Protein AF-A0A8X6R0X3-F1 (afdb_monomer_lite)

Organism: Nephila pilipes (NCBI:txid299642)

Foldseek 3Di:
DDDDDDDDDDDDDDDDPPPPPPPVLDDDLVNLLLLLVLQQQLQDLVLVVLLVVLLVLQDDQLNVQLVVLLCVLQVPHDQFRSHPCTGGCRDSVSSNSSSVSSVVRRDPPDDPSNVVSSSSSSVSSVVSSVVSVVVVVD

Secondary structure (DSSP, 8-state):
------------------------SPPPHHHHHHHHHHHHTS--HHHHHHHHHHHTT--HHHHHHHHHHHHHHHTTS-----BTTB-TTSSHHHHHHHHHHHHHHS-SS--HHHHHHHHHHHHHHHHHHHHHHHHTT-

Radius of gyration: 22.12 Å; chains: 1; bounding box: 32×79×50 Å

Sequence (138 aa):
MSFHGIPPLIMILLCMNGAFAQDDGSLSNDEFLEILECVAKSGDGVLCDDFDRCNDLLISRPRDTYEACVTLVLGNDDIGKCTDEEELYGNEDNRKQINKCFIENVPEDLNEDEQKNREDFANCVRDVGDDCSSEQSR

pLDDT: mean 82.61, std 19.15, range [36.72, 97.44]

Structure (mmCIF, N/CA/C/O backbone):
data_AF-A0A8X6R0X3-F1
#
_entry.id   AF-A0A8X6R0X3-F1
#
loop_
_atom_site.group_PDB
_atom_site.id
_atom_site.type_symbol
_atom_site.label_atom_id
_atom_site.label_alt_id
_atom_site.label_comp_id
_atom_site.label_asym_id
_atom_site.label_entity_id
_atom_site.label_seq_id
_atom_site.pdbx_PDB_ins_code
_atom_site.Cartn_x
_atom_site.Cartn_y
_atom_site.Cartn_z
_atom_site.occupancy
_atom_site.B_iso_or_equiv
_atom_site.auth_seq_id
_atom_site.auth_comp_id
_atom_site.auth_asym_id
_atom_site.auth_atom_id
_atom_site.pdbx_PDB_model_num
ATOM 1 N N . MET A 1 1 ? 5.778 62.651 -36.244 1.00 41.06 1 MET A N 1
ATOM 2 C CA . MET A 1 1 ? 4.564 62.040 -35.659 1.00 41.06 1 MET A CA 1
ATOM 3 C C . MET A 1 1 ? 4.755 62.042 -34.155 1.00 41.06 1 MET A C 1
ATOM 5 O O . MET A 1 1 ? 5.841 61.674 -33.728 1.00 41.06 1 MET A O 1
ATOM 9 N N . SER A 1 2 ? 3.766 62.499 -33.387 1.00 43.81 2 SER A N 1
ATOM 10 C CA . SER A 1 2 ? 3.882 62.689 -31.934 1.00 43.81 2 SER A CA 1
ATOM 11 C C . SER A 1 2 ? 2.724 62.009 -31.212 1.00 43.81 2 SER A C 1
ATOM 13 O O . SER A 1 2 ? 1.583 62.304 -31.541 1.00 43.81 2 SER A O 1
ATOM 15 N N . PHE A 1 3 ? 3.034 61.182 -30.213 1.00 39.09 3 PHE A N 1
ATOM 16 C CA . PHE A 1 3 ? 2.197 60.798 -29.064 1.00 39.09 3 PHE A CA 1
ATOM 17 C C . PHE A 1 3 ? 3.205 60.423 -27.950 1.00 39.09 3 PHE A C 1
ATOM 19 O O . PHE A 1 3 ? 4.064 59.582 -28.185 1.00 39.09 3 PHE A O 1
ATOM 26 N N . HIS A 1 4 ? 3.390 61.209 -26.879 1.00 38.28 4 HIS A N 1
ATOM 27 C CA . HIS A 1 4 ? 2.574 61.256 -25.647 1.00 38.28 4 HIS A CA 1
ATOM 28 C C . HIS A 1 4 ? 2.449 59.865 -24.981 1.00 38.28 4 HIS A C 1
ATOM 30 O O . HIS A 1 4 ? 1.604 59.083 -25.388 1.00 38.28 4 HIS A O 1
ATOM 36 N N . GLY A 1 5 ? 3.346 59.480 -24.058 1.00 36.72 5 GLY A N 1
ATOM 37 C CA . GLY A 1 5 ? 3.139 59.536 -22.587 1.00 36.72 5 GLY A CA 1
ATOM 38 C C . GLY A 1 5 ? 3.256 58.111 -21.979 1.00 36.72 5 GLY A C 1
ATOM 39 O O . GLY A 1 5 ? 3.331 57.170 -22.758 1.00 36.72 5 GLY A O 1
ATOM 40 N N . ILE A 1 6 ? 3.313 57.819 -20.667 1.00 52.19 6 ILE A N 1
ATOM 41 C CA . ILE A 1 6 ? 3.442 58.574 -19.391 1.00 52.19 6 ILE A CA 1
ATOM 42 C C . ILE A 1 6 ? 4.282 57.668 -18.426 1.00 52.19 6 ILE A C 1
ATOM 44 O O . ILE A 1 6 ? 4.150 56.449 -18.539 1.00 52.19 6 ILE A O 1
ATOM 48 N N . PRO A 1 7 ? 5.150 58.178 -17.516 1.00 43.59 7 PRO A N 1
ATOM 49 C CA . PRO A 1 7 ? 6.036 57.343 -16.675 1.00 43.59 7 PRO A CA 1
ATOM 50 C C . PRO A 1 7 ? 5.382 57.000 -15.289 1.00 43.59 7 PRO A C 1
ATOM 52 O O . PRO A 1 7 ? 4.196 57.277 -15.118 1.00 43.59 7 PRO A O 1
ATOM 55 N N . PRO A 1 8 ? 6.031 56.293 -14.330 1.00 62.38 8 PRO A N 1
ATOM 56 C CA . PRO A 1 8 ? 5.541 55.008 -13.812 1.00 62.38 8 PRO A CA 1
ATOM 57 C C . PRO A 1 8 ? 4.924 55.045 -12.396 1.00 62.38 8 PRO A C 1
ATOM 59 O O . PRO A 1 8 ? 5.350 55.834 -11.554 1.00 62.38 8 PRO A O 1
ATOM 62 N N . LEU A 1 9 ? 4.027 54.097 -12.076 1.00 43.56 9 LEU A N 1
ATOM 63 C CA . LEU A 1 9 ? 3.576 53.824 -10.699 1.00 43.56 9 LEU A CA 1
ATOM 64 C C . LEU A 1 9 ? 3.276 52.331 -10.432 1.00 43.56 9 LEU A C 1
ATOM 66 O O . LEU A 1 9 ? 2.310 51.776 -10.937 1.00 43.56 9 LEU A O 1
ATOM 70 N N . ILE A 1 10 ? 4.122 51.729 -9.590 1.00 51.19 10 ILE A N 1
ATOM 71 C CA . ILE A 1 10 ? 3.793 50.911 -8.402 1.00 51.19 10 ILE A CA 1
ATOM 72 C C . ILE A 1 10 ? 2.520 50.023 -8.440 1.00 51.19 10 ILE A C 1
ATOM 74 O O . ILE A 1 10 ? 1.420 50.500 -8.180 1.00 51.19 10 ILE A O 1
ATOM 78 N N . MET A 1 11 ? 2.728 48.701 -8.500 1.00 46.53 11 MET A N 1
ATOM 79 C CA . MET A 1 11 ? 2.125 47.706 -7.586 1.00 46.53 11 MET A CA 1
ATOM 80 C C . MET A 1 11 ? 3.203 46.630 -7.321 1.00 46.53 11 MET A C 1
ATOM 82 O O . MET A 1 11 ? 3.782 46.136 -8.280 1.00 46.53 11 MET A O 1
ATOM 86 N N . ILE A 1 12 ? 3.732 46.397 -6.111 1.00 48.56 12 ILE A N 1
ATOM 87 C CA . ILE A 1 12 ? 3.151 46.029 -4.795 1.00 48.56 12 ILE A CA 1
ATOM 88 C C . ILE A 1 12 ? 2.958 44.511 -4.637 1.00 48.56 12 ILE A C 1
ATOM 90 O O . ILE A 1 12 ? 2.105 43.940 -5.296 1.00 48.56 12 ILE A O 1
ATOM 94 N N . LEU A 1 13 ? 3.732 43.963 -3.681 1.00 40.53 13 LEU A N 1
ATOM 95 C CA . LEU A 1 13 ? 3.536 42.748 -2.859 1.00 40.53 13 LEU A CA 1
ATOM 96 C C . LEU A 1 13 ? 3.317 41.409 -3.599 1.00 40.53 13 LEU A C 1
ATOM 98 O O . LEU A 1 13 ? 2.388 41.256 -4.373 1.00 40.53 13 LEU A O 1
ATOM 102 N N . LEU A 1 14 ? 4.231 40.440 -3.479 1.00 42.38 14 LEU A N 1
ATOM 103 C CA . LEU A 1 14 ? 4.598 39.599 -2.311 1.00 42.38 14 LEU A CA 1
ATOM 104 C C . LEU A 1 14 ? 3.750 38.325 -2.212 1.00 42.38 14 LEU A C 1
ATOM 106 O O . LEU A 1 14 ? 2.530 38.380 -2.295 1.00 42.38 14 LEU A O 1
ATOM 110 N N . CYS A 1 15 ? 4.449 37.232 -1.881 1.00 38.56 15 CYS A N 1
ATOM 111 C CA . CYS A 1 15 ? 3.934 35.885 -1.625 1.00 38.56 15 CYS A CA 1
ATOM 112 C C . CYS A 1 15 ? 3.374 35.185 -2.890 1.00 38.56 15 CYS A C 1
ATOM 114 O O . CYS A 1 15 ? 2.709 35.797 -3.710 1.00 38.56 15 CYS A O 1
ATOM 116 N N . MET A 1 16 ? 3.634 33.900 -3.135 1.00 44.88 16 MET A N 1
ATOM 117 C CA . MET A 1 16 ? 4.158 32.860 -2.240 1.00 44.88 16 MET A CA 1
ATOM 118 C C . MET A 1 16 ? 5.364 32.118 -2.826 1.00 44.88 16 MET A C 1
ATOM 120 O O . MET A 1 16 ? 5.623 32.166 -4.027 1.00 44.88 16 MET A O 1
ATOM 124 N N . ASN A 1 17 ? 6.070 31.390 -1.954 1.00 44.09 17 ASN A N 1
ATOM 125 C CA . ASN A 1 17 ? 6.991 30.332 -2.354 1.00 44.09 17 ASN A CA 1
ATOM 126 C C . ASN A 1 17 ? 6.192 29.189 -2.995 1.00 44.09 17 ASN A C 1
ATOM 128 O O . ASN A 1 17 ? 5.925 28.177 -2.355 1.00 44.09 17 ASN A O 1
ATOM 132 N N . GLY A 1 18 ? 5.829 29.352 -4.266 1.00 39.34 18 GLY A N 1
ATOM 133 C CA . GLY A 1 18 ? 5.592 28.219 -5.146 1.00 39.34 18 GLY A CA 1
ATOM 134 C C . GLY A 1 18 ? 6.926 27.520 -5.359 1.00 39.34 18 GLY A C 1
ATOM 135 O O . GLY A 1 18 ? 7.597 27.751 -6.364 1.00 39.34 18 GLY A O 1
ATOM 136 N N . ALA A 1 19 ? 7.334 26.700 -4.388 1.00 42.38 19 ALA A N 1
ATOM 137 C CA . ALA A 1 19 ? 8.213 25.597 -4.703 1.00 42.38 19 ALA A CA 1
ATOM 138 C C . ALA A 1 19 ? 7.460 24.790 -5.760 1.00 42.38 19 ALA A C 1
ATOM 140 O O . ALA A 1 19 ? 6.431 24.187 -5.462 1.00 42.38 19 ALA A O 1
ATOM 141 N N . PHE A 1 20 ? 7.941 24.832 -7.002 1.00 41.81 20 PHE A N 1
ATOM 142 C CA . PHE A 1 20 ? 7.596 23.813 -7.977 1.00 41.81 20 PHE A CA 1
ATOM 143 C C . PHE A 1 20 ? 8.242 22.527 -7.470 1.00 41.81 20 PHE A C 1
ATOM 145 O O . PHE A 1 20 ? 9.343 22.167 -7.888 1.00 41.81 20 PHE A O 1
ATOM 152 N N . ALA A 1 21 ? 7.575 21.882 -6.511 1.00 41.94 21 ALA A N 1
ATOM 153 C CA . ALA A 1 21 ? 7.692 20.455 -6.349 1.00 41.94 21 ALA A CA 1
ATOM 154 C C . ALA A 1 21 ? 7.371 19.885 -7.729 1.00 41.94 21 ALA A C 1
ATOM 156 O O . ALA A 1 21 ? 6.265 20.053 -8.247 1.00 41.94 21 ALA A O 1
ATOM 157 N N . GLN A 1 22 ? 8.389 19.317 -8.368 1.00 37.72 22 GLN A N 1
ATOM 158 C CA . GLN A 1 22 ? 8.132 18.294 -9.357 1.00 37.72 22 GLN A CA 1
ATOM 159 C C . GLN A 1 22 ? 7.543 17.154 -8.541 1.00 37.72 22 GLN A C 1
ATOM 161 O O . GLN A 1 22 ? 8.285 16.437 -7.879 1.00 37.72 22 GLN A O 1
ATOM 166 N N . ASP A 1 23 ? 6.213 17.091 -8.505 1.00 48.19 23 ASP A N 1
ATOM 167 C CA . ASP A 1 23 ? 5.549 15.833 -8.224 1.00 48.19 23 ASP A CA 1
ATOM 168 C C . ASP A 1 23 ? 5.993 14.895 -9.347 1.00 48.19 23 ASP A C 1
ATOM 170 O O . ASP A 1 23 ? 5.668 15.098 -10.519 1.00 48.19 23 ASP A O 1
ATOM 174 N N . ASP A 1 24 ? 6.875 13.966 -9.003 1.00 50.97 24 ASP A N 1
ATOM 175 C CA . ASP A 1 24 ? 7.433 12.966 -9.907 1.00 50.97 24 ASP A CA 1
ATOM 176 C C . ASP A 1 24 ? 6.518 11.734 -9.990 1.00 50.97 24 ASP A C 1
ATOM 178 O O . ASP A 1 24 ? 6.978 10.635 -10.290 1.00 50.97 24 ASP A O 1
ATOM 182 N N . GLY A 1 25 ? 5.227 11.916 -9.675 1.00 59.09 25 GLY A N 1
ATOM 183 C CA . GLY A 1 25 ? 4.246 10.852 -9.495 1.00 59.09 25 GLY A CA 1
ATOM 184 C C . GLY A 1 25 ? 4.536 9.934 -8.304 1.00 59.09 25 GLY A C 1
ATOM 185 O O . GLY A 1 25 ? 3.804 8.965 -8.110 1.00 59.09 25 GLY A O 1
ATOM 186 N N . SER A 1 26 ? 5.591 10.185 -7.514 1.00 70.69 26 SER A N 1
ATOM 187 C CA . SER A 1 26 ? 5.959 9.317 -6.397 1.00 70.69 26 SER A CA 1
ATOM 188 C C . SER A 1 26 ? 5.288 9.750 -5.095 1.00 70.69 26 SER A C 1
ATOM 190 O O . SER A 1 26 ? 5.295 10.918 -4.697 1.00 70.69 26 SER A O 1
ATOM 192 N N . LEU A 1 27 ? 4.694 8.769 -4.418 1.00 84.38 27 LEU A N 1
ATOM 193 C CA . LEU A 1 27 ? 4.150 8.915 -3.077 1.00 84.38 27 LEU A CA 1
ATOM 194 C C . LEU A 1 27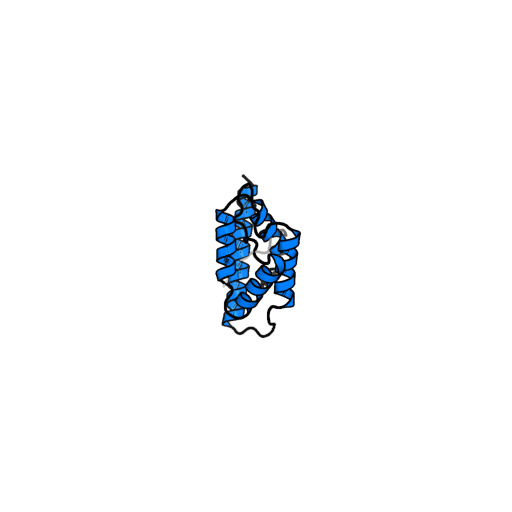 ? 5.280 8.741 -2.064 1.00 84.38 27 LEU A C 1
ATOM 196 O O . LEU A 1 27 ? 5.994 7.732 -2.104 1.00 84.38 27 LEU A O 1
ATOM 200 N N . SER A 1 28 ? 5.461 9.695 -1.151 1.00 90.25 28 SER A N 1
ATOM 201 C CA . SER A 1 28 ? 6.487 9.534 -0.119 1.00 90.25 28 SER A CA 1
ATOM 202 C C . SER A 1 28 ? 6.062 8.488 0.922 1.00 90.25 28 SER A C 1
ATOM 204 O O . SER A 1 28 ? 4.876 8.280 1.172 1.00 90.25 28 SER A O 1
ATOM 206 N N . ASN A 1 29 ? 7.032 7.806 1.541 1.00 90.94 29 ASN A N 1
ATOM 207 C CA . ASN A 1 29 ? 6.758 6.758 2.535 1.00 90.94 29 ASN A CA 1
ATOM 208 C C . ASN A 1 29 ? 5.885 7.257 3.700 1.00 90.94 29 ASN A C 1
ATOM 210 O O . ASN A 1 29 ? 5.014 6.533 4.176 1.00 90.94 29 ASN A O 1
ATOM 214 N N . ASP A 1 30 ? 6.156 8.474 4.165 1.00 93.19 30 ASP A N 1
ATOM 215 C CA . ASP A 1 30 ? 5.498 9.038 5.341 1.00 93.19 30 ASP A CA 1
ATOM 216 C C . ASP A 1 30 ? 4.071 9.487 4.985 1.00 93.19 30 ASP A C 1
ATOM 218 O O . ASP A 1 30 ? 3.136 9.142 5.695 1.00 93.19 30 ASP A O 1
ATOM 222 N N . GLU A 1 31 ? 3.887 10.114 3.818 1.00 94.12 31 GLU A N 1
ATOM 223 C CA . GLU A 1 31 ? 2.582 10.450 3.223 1.00 94.12 31 GLU A CA 1
ATOM 224 C C . GLU A 1 31 ? 1.709 9.203 2.997 1.00 94.12 31 GLU A C 1
ATOM 226 O O . GLU A 1 31 ? 0.546 9.187 3.394 1.00 94.12 31 GLU A O 1
ATOM 231 N N . PHE A 1 32 ? 2.270 8.119 2.441 1.00 94.75 32 PHE A N 1
ATOM 232 C CA . PHE A 1 32 ? 1.557 6.844 2.293 1.00 94.75 32 PHE A CA 1
ATOM 233 C C . PHE A 1 32 ? 1.077 6.296 3.641 1.00 94.75 32 PHE A C 1
ATOM 235 O O . PHE A 1 32 ? -0.067 5.862 3.758 1.00 94.75 32 PHE A O 1
ATOM 242 N N . LEU A 1 33 ? 1.943 6.307 4.660 1.00 95.06 33 LEU A N 1
ATOM 243 C CA . LEU A 1 33 ? 1.592 5.813 5.990 1.00 95.06 33 LEU A CA 1
ATOM 244 C C . LEU A 1 33 ? 0.560 6.708 6.684 1.00 95.06 33 LEU A C 1
ATOM 246 O O . LEU A 1 33 ? -0.325 6.172 7.340 1.00 95.06 33 LEU A O 1
ATOM 250 N N . GLU A 1 34 ? 0.629 8.031 6.529 1.00 95.06 34 GLU A N 1
ATOM 251 C CA . GLU A 1 34 ? -0.371 8.966 7.063 1.00 95.06 34 GLU A CA 1
ATOM 252 C C . GLU A 1 34 ? -1.753 8.750 6.422 1.00 95.06 34 GLU A C 1
ATOM 254 O O . GLU A 1 34 ? -2.752 8.646 7.139 1.00 95.06 34 GLU A O 1
ATOM 259 N N . ILE A 1 35 ? -1.812 8.590 5.095 1.00 95.56 35 ILE A N 1
ATOM 260 C CA . ILE A 1 35 ? -3.052 8.282 4.364 1.00 95.56 35 ILE A CA 1
ATOM 261 C C . ILE A 1 35 ? -3.612 6.922 4.785 1.00 95.56 35 I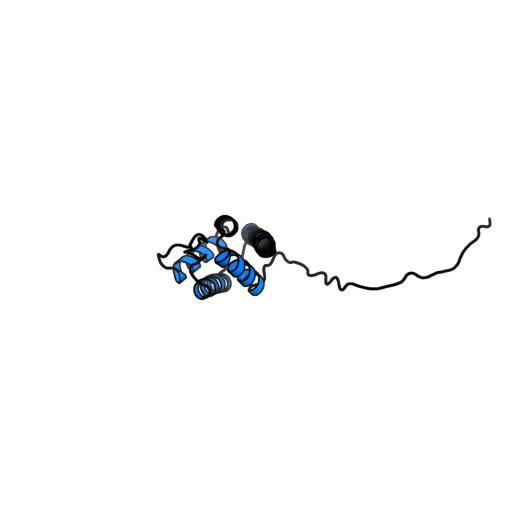LE A C 1
ATOM 263 O O . ILE A 1 35 ? -4.785 6.811 5.144 1.00 95.56 35 ILE A O 1
ATOM 267 N N . LEU A 1 36 ? -2.778 5.881 4.776 1.00 94.38 36 LEU A N 1
ATOM 268 C CA . LEU A 1 36 ? -3.199 4.532 5.139 1.00 94.38 36 LEU A CA 1
ATOM 269 C C . LEU A 1 36 ? -3.681 4.461 6.601 1.00 94.38 36 LEU A C 1
ATOM 271 O O . LEU A 1 36 ? -4.635 3.746 6.900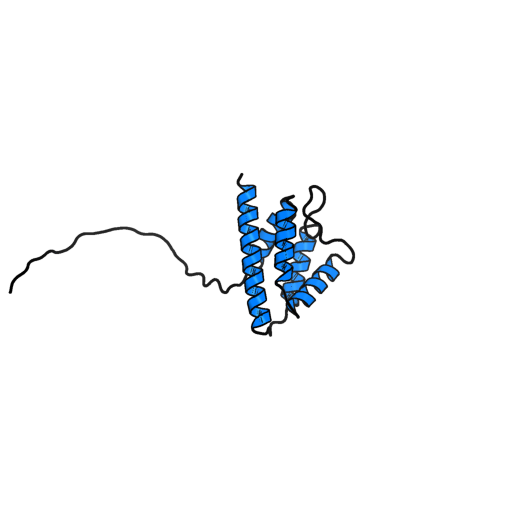 1.00 94.38 36 LEU A O 1
ATOM 275 N N . GLU A 1 37 ? -3.068 5.219 7.511 1.00 93.69 37 GLU A N 1
ATOM 276 C CA . GLU A 1 37 ? -3.503 5.306 8.907 1.00 93.69 37 GLU A CA 1
ATOM 277 C C . GLU A 1 37 ? -4.841 6.050 9.057 1.00 93.69 37 GLU A C 1
ATOM 279 O O . GLU A 1 37 ? -5.673 5.634 9.865 1.00 93.69 37 GLU A O 1
ATOM 284 N N . CYS A 1 38 ? -5.078 7.101 8.256 1.00 93.88 38 CYS A N 1
ATOM 285 C CA . CYS A 1 38 ? -6.372 7.786 8.158 1.00 93.88 38 CYS A CA 1
ATOM 286 C C . CYS A 1 38 ? -7.472 6.801 7.741 1.00 93.88 38 CYS A C 1
ATOM 288 O O . CYS A 1 38 ? -8.473 6.637 8.441 1.00 93.88 38 CYS A O 1
ATOM 290 N N . VAL A 1 39 ? -7.245 6.111 6.621 1.00 93.25 39 VAL A N 1
ATOM 291 C CA . VAL A 1 39 ? -8.173 5.154 6.012 1.00 93.25 39 VAL A CA 1
ATOM 292 C C . VAL A 1 39 ? -8.475 4.004 6.972 1.00 93.25 39 VAL A C 1
ATOM 294 O O . VAL A 1 39 ? -9.639 3.764 7.291 1.00 93.25 39 VAL A O 1
ATOM 297 N N . ALA A 1 40 ? -7.445 3.355 7.523 1.00 91.56 40 ALA A N 1
ATOM 298 C CA . ALA A 1 40 ? -7.599 2.192 8.396 1.00 91.56 40 ALA A CA 1
ATOM 299 C C . ALA A 1 40 ? -8.383 2.474 9.691 1.00 91.56 40 ALA A C 1
ATOM 301 O O . ALA A 1 40 ? -9.014 1.561 10.221 1.00 91.56 40 ALA A O 1
ATOM 302 N N . LYS A 1 41 ? -8.343 3.718 10.193 1.00 88.19 41 LYS A N 1
ATOM 303 C CA . LYS A 1 41 ? -9.038 4.170 11.413 1.00 88.19 41 LYS A CA 1
ATOM 304 C C . LYS A 1 41 ? -10.349 4.917 11.154 1.00 88.19 41 LYS A C 1
ATOM 306 O O . LYS A 1 41 ? -10.989 5.347 12.111 1.00 88.19 41 LYS A O 1
ATOM 311 N N . SER A 1 42 ? -10.748 5.083 9.894 1.00 88.81 42 SER A N 1
ATOM 312 C CA . SER A 1 42 ? -11.949 5.843 9.521 1.00 88.81 42 SER A CA 1
ATOM 313 C C . SER A 1 42 ? -13.257 5.210 10.013 1.00 88.81 42 SER A C 1
ATOM 315 O O . SER A 1 42 ? -14.215 5.932 10.282 1.00 88.81 42 SER A O 1
ATOM 317 N N . GLY A 1 43 ? -13.306 3.875 10.120 1.00 85.75 43 GLY A N 1
ATOM 318 C CA . GLY A 1 43 ? -14.560 3.129 10.283 1.00 85.75 43 GLY A CA 1
ATOM 319 C C . GLY A 1 43 ? -15.466 3.179 9.042 1.00 85.75 43 GLY A C 1
ATOM 320 O O . GLY A 1 43 ? -16.634 2.798 9.121 1.00 85.75 43 GLY A O 1
ATOM 321 N N . ASP A 1 44 ? -14.951 3.670 7.908 1.00 88.75 44 ASP A N 1
ATOM 322 C CA . ASP A 1 44 ? -15.676 3.755 6.647 1.00 88.75 44 ASP A CA 1
ATOM 323 C C . ASP A 1 44 ? -15.216 2.649 5.688 1.00 88.75 44 ASP A C 1
ATOM 325 O O . ASP A 1 44 ? -14.139 2.701 5.085 1.00 88.75 44 ASP A O 1
ATOM 329 N N . GLY A 1 45 ? -16.078 1.646 5.517 1.00 88.56 45 GLY A N 1
ATOM 330 C CA . GLY A 1 45 ? -15.856 0.564 4.563 1.00 88.56 45 GLY A CA 1
ATOM 331 C C . GLY A 1 45 ? -15.747 1.038 3.111 1.00 88.56 45 GLY A C 1
ATOM 332 O O . GLY A 1 45 ? -15.103 0.357 2.322 1.00 88.56 45 GLY A O 1
ATOM 333 N N . VAL A 1 46 ? -16.298 2.206 2.748 1.00 91.25 46 VAL A N 1
ATOM 334 C CA . VAL A 1 46 ? -16.106 2.787 1.409 1.00 91.25 46 VAL A CA 1
ATOM 335 C C . VAL A 1 46 ? -14.662 3.245 1.244 1.00 91.25 46 VAL A C 1
ATOM 337 O O . VAL A 1 46 ? -14.019 2.828 0.293 1.00 91.25 46 VAL A O 1
ATOM 340 N N . LEU A 1 47 ? -14.100 4.013 2.185 1.00 92.12 47 LEU A N 1
ATOM 341 C CA . LEU A 1 47 ? -12.701 4.464 2.089 1.00 92.12 47 LEU A CA 1
ATOM 342 C C . LEU A 1 47 ? -11.708 3.292 2.007 1.00 92.12 47 LEU A C 1
ATOM 344 O O . LEU A 1 47 ? -10.678 3.406 1.343 1.00 92.12 47 LEU A O 1
ATOM 348 N N . CYS A 1 48 ? -12.019 2.156 2.633 1.00 91.50 48 CYS A N 1
ATOM 349 C CA . CYS A 1 48 ? -11.161 0.973 2.575 1.00 91.50 48 CYS A CA 1
ATOM 350 C C . CYS A 1 48 ? -11.396 0.082 1.349 1.00 91.50 48 CYS A C 1
ATOM 352 O O . CYS A 1 48 ? -10.413 -0.394 0.784 1.00 91.50 48 CYS A O 1
ATOM 354 N N . ASP A 1 49 ? -12.634 -0.065 0.864 1.00 91.88 49 ASP A N 1
ATOM 355 C CA . ASP A 1 49 ? -12.898 -0.635 -0.467 1.00 91.88 49 ASP A CA 1
ATOM 356 C C . ASP A 1 49 ? -12.247 0.230 -1.571 1.00 91.88 49 ASP A C 1
ATOM 358 O O . ASP A 1 49 ? -11.844 -0.281 -2.614 1.0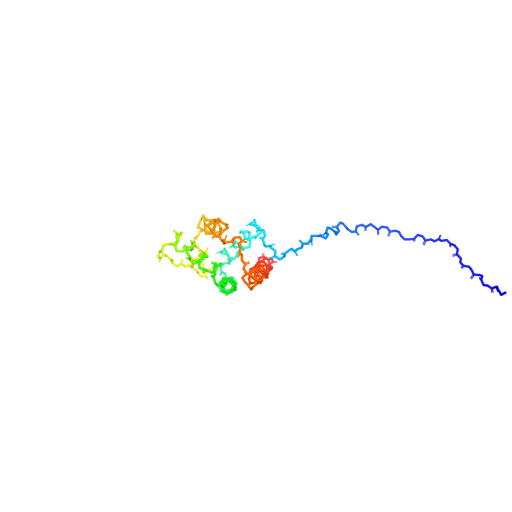0 91.88 49 ASP A O 1
ATOM 362 N N . ASP A 1 50 ? -12.155 1.547 -1.380 1.00 94.38 50 ASP A N 1
ATOM 363 C CA . ASP A 1 50 ? -11.537 2.492 -2.314 1.00 94.38 50 ASP A CA 1
ATOM 364 C C . ASP A 1 50 ? -10.003 2.396 -2.281 1.00 94.38 50 ASP A C 1
ATOM 366 O O . ASP A 1 50 ? -9.379 2.300 -3.340 1.00 94.38 50 ASP A O 1
ATOM 370 N N . PHE A 1 51 ? -9.398 2.299 -1.092 1.00 94.62 51 PHE A N 1
ATOM 371 C CA . PHE A 1 51 ? -7.968 2.009 -0.947 1.00 94.62 51 PHE A CA 1
ATOM 372 C C . PHE A 1 51 ? -7.591 0.643 -1.540 1.00 94.62 51 PHE A C 1
ATOM 374 O O . PHE A 1 51 ? -6.573 0.533 -2.225 1.00 94.62 51 PHE A O 1
ATOM 381 N N . ASP A 1 52 ? -8.401 -0.400 -1.326 1.00 91.88 52 ASP A N 1
ATOM 382 C CA . ASP A 1 52 ? -8.110 -1.722 -1.889 1.00 91.88 52 ASP A CA 1
ATOM 383 C C . ASP A 1 52 ? -8.177 -1.715 -3.426 1.00 91.88 52 ASP A C 1
ATOM 385 O O . ASP A 1 52 ? -7.305 -2.265 -4.099 1.00 91.88 52 ASP A O 1
ATOM 389 N N . ARG A 1 53 ? -9.111 -0.951 -4.010 1.00 93.69 53 ARG A N 1
ATOM 390 C CA . ARG A 1 53 ? -9.123 -0.696 -5.462 1.00 93.69 53 ARG A CA 1
ATOM 391 C C . ARG A 1 53 ? -7.891 0.062 -5.960 1.00 93.69 53 ARG A C 1
ATOM 393 O O . ARG A 1 53 ? -7.525 -0.123 -7.120 1.00 93.69 53 ARG A O 1
ATOM 400 N N . CYS A 1 54 ? -7.218 0.862 -5.131 1.00 95.56 54 CYS A N 1
ATOM 401 C CA . CYS A 1 54 ? -5.914 1.409 -5.506 1.00 95.56 54 CYS A CA 1
ATOM 402 C C . CYS A 1 54 ? -4.856 0.300 -5.610 1.00 95.56 54 CYS A C 1
ATOM 404 O O . CYS A 1 54 ? -4.104 0.293 -6.583 1.00 95.56 54 CYS A O 1
ATOM 406 N N . ASN A 1 55 ? -4.826 -0.684 -4.698 1.00 92.69 55 ASN A N 1
ATOM 407 C CA . ASN A 1 55 ? -3.895 -1.824 -4.783 1.00 92.69 55 ASN A CA 1
ATOM 408 C C . ASN A 1 55 ? -4.044 -2.612 -6.101 1.00 92.69 55 ASN A C 1
ATOM 410 O O . ASN A 1 55 ? -3.067 -3.186 -6.588 1.00 92.69 55 ASN A O 1
ATOM 414 N N . ASP A 1 56 ? -5.240 -2.655 -6.695 1.00 92.31 56 ASP A N 1
ATOM 415 C CA . ASP A 1 56 ? -5.508 -3.300 -7.994 1.00 92.31 56 ASP A CA 1
ATOM 416 C C . ASP A 1 56 ? -4.902 -2.556 -9.200 1.00 92.31 56 ASP A C 1
ATOM 418 O O . ASP A 1 56 ? -4.817 -3.118 -10.295 1.00 92.31 56 ASP A O 1
ATOM 422 N N . LEU A 1 57 ? -4.426 -1.319 -9.017 1.00 94.62 57 LEU A N 1
ATOM 423 C CA . LEU A 1 57 ? -3.627 -0.609 -10.021 1.00 94.62 57 LEU A CA 1
ATOM 424 C C . LEU A 1 57 ? -2.188 -1.130 -10.084 1.00 94.62 57 LEU A C 1
ATOM 426 O O . LEU A 1 57 ? -1.544 -0.987 -11.124 1.00 94.62 57 LEU A O 1
ATOM 430 N N . LEU A 1 58 ? -1.682 -1.776 -9.027 1.00 93.12 58 LEU A N 1
ATOM 431 C CA . LEU A 1 58 ? -0.417 -2.502 -9.101 1.00 93.12 58 LEU A CA 1
ATOM 432 C C . LEU A 1 58 ? -0.583 -3.689 -10.059 1.00 93.12 58 LEU A C 1
ATOM 434 O O . LEU A 1 58 ? -1.488 -4.507 -9.913 1.00 93.12 58 LEU A O 1
ATOM 438 N N . ILE A 1 59 ? 0.330 -3.812 -11.023 1.00 91.88 59 ILE A N 1
ATOM 439 C CA . ILE A 1 59 ? 0.358 -4.914 -11.995 1.00 91.88 59 ILE A CA 1
ATOM 440 C C . ILE A 1 59 ? 1.674 -5.679 -11.910 1.00 91.88 59 ILE A C 1
ATOM 442 O O . ILE A 1 59 ? 2.679 -5.139 -11.453 1.00 91.88 59 ILE A O 1
ATOM 446 N N . SER A 1 60 ? 1.686 -6.907 -12.434 1.00 94.12 60 SER A N 1
ATOM 447 C CA . SER A 1 60 ? 2.900 -7.715 -12.627 1.00 94.12 60 SER A CA 1
ATOM 448 C C . SER A 1 60 ? 3.777 -7.763 -11.363 1.00 94.12 60 SER A C 1
ATOM 450 O O . SER A 1 60 ? 3.269 -8.056 -10.282 1.00 94.12 60 SER A O 1
ATOM 452 N N . ARG A 1 61 ? 5.079 -7.453 -11.463 1.00 95.50 61 ARG A N 1
ATOM 453 C CA . ARG A 1 61 ? 6.031 -7.646 -10.361 1.00 95.50 61 ARG A CA 1
ATOM 454 C C . ARG A 1 61 ? 5.704 -6.803 -9.116 1.00 95.50 61 ARG A C 1
ATOM 456 O O . ARG A 1 61 ? 5.739 -7.372 -8.029 1.00 95.50 61 ARG A O 1
ATOM 463 N N . PRO A 1 62 ? 5.336 -5.506 -9.216 1.00 93.88 62 PRO A N 1
ATOM 464 C CA . PRO A 1 62 ? 4.780 -4.764 -8.083 1.00 93.88 62 PRO A CA 1
ATOM 465 C C . PRO A 1 62 ? 3.615 -5.469 -7.375 1.00 93.88 62 PRO A C 1
ATOM 467 O O . PRO A 1 62 ? 3.626 -5.548 -6.149 1.00 93.88 62 PRO A O 1
ATOM 470 N N . ARG A 1 63 ? 2.638 -6.020 -8.108 1.00 95.12 63 ARG A N 1
ATOM 471 C CA . ARG A 1 63 ? 1.497 -6.712 -7.484 1.00 95.12 63 ARG A CA 1
ATOM 472 C C . ARG A 1 63 ? 1.932 -7.985 -6.762 1.00 95.12 63 ARG A C 1
ATOM 474 O O . ARG A 1 63 ? 1.578 -8.163 -5.600 1.00 95.12 63 ARG A O 1
ATOM 481 N N . ASP A 1 64 ? 2.760 -8.804 -7.411 1.00 96.12 64 ASP A N 1
ATOM 482 C CA . ASP A 1 64 ? 3.310 -10.034 -6.827 1.00 96.12 64 ASP A CA 1
ATOM 483 C C . ASP A 1 64 ? 4.096 -9.741 -5.529 1.00 96.12 64 ASP A C 1
ATOM 485 O O . ASP A 1 64 ? 3.933 -10.438 -4.526 1.00 96.12 64 ASP A O 1
ATOM 489 N N . THR A 1 65 ? 4.921 -8.682 -5.515 1.00 96.38 65 THR A N 1
ATOM 490 C CA . THR A 1 65 ? 5.646 -8.231 -4.313 1.00 96.38 65 THR A CA 1
ATOM 491 C C . THR A 1 65 ? 4.684 -7.776 -3.213 1.00 96.38 65 THR A C 1
ATOM 493 O O . THR A 1 65 ? 4.875 -8.141 -2.052 1.00 96.38 65 THR A O 1
ATOM 496 N N . TYR A 1 66 ? 3.658 -6.988 -3.548 1.00 95.19 66 TYR A N 1
ATOM 497 C CA . TYR A 1 66 ? 2.663 -6.518 -2.581 1.00 95.19 66 TYR A CA 1
ATOM 498 C C . TYR A 1 66 ? 1.917 -7.693 -1.925 1.00 95.19 66 TYR A C 1
ATOM 500 O O . TYR A 1 66 ? 1.919 -7.807 -0.699 1.00 95.19 66 TYR A O 1
ATOM 508 N N . GLU A 1 67 ? 1.374 -8.623 -2.717 1.00 95.19 67 GLU A N 1
ATOM 509 C CA . GLU A 1 67 ? 0.651 -9.797 -2.206 1.00 95.19 67 GLU A CA 1
ATOM 510 C C . GLU A 1 67 ? 1.553 -10.711 -1.359 1.00 95.19 67 GLU A C 1
ATOM 512 O O . GLU A 1 67 ? 1.130 -11.213 -0.311 1.00 95.19 67 GLU A O 1
ATOM 517 N N . ALA A 1 68 ? 2.822 -10.878 -1.748 1.00 96.56 68 ALA A N 1
ATOM 518 C CA . ALA A 1 68 ? 3.807 -11.605 -0.954 1.00 96.56 68 ALA A CA 1
ATOM 519 C C . ALA A 1 68 ? 4.082 -10.927 0.401 1.00 96.56 68 ALA A C 1
ATOM 521 O O . ALA A 1 68 ? 4.188 -11.616 1.416 1.00 96.56 68 ALA A O 1
ATOM 522 N N . CYS A 1 69 ?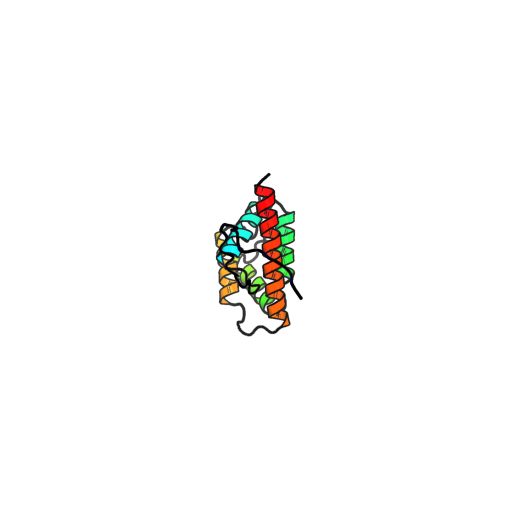 4.156 -9.594 0.444 1.00 97.00 69 CYS A N 1
ATOM 523 C CA . CYS A 1 69 ? 4.358 -8.832 1.677 1.00 97.00 69 CYS A CA 1
ATOM 524 C C . CYS A 1 69 ? 3.134 -8.846 2.603 1.00 97.00 69 CYS A C 1
ATOM 526 O O . CYS A 1 69 ? 3.297 -9.024 3.811 1.00 97.00 69 CYS A O 1
ATOM 528 N N . VAL A 1 70 ? 1.916 -8.738 2.059 1.00 95.50 70 VAL A N 1
ATOM 529 C CA . VAL A 1 70 ? 0.669 -8.922 2.825 1.00 95.50 70 VAL A CA 1
ATOM 530 C C . VAL A 1 70 ? 0.626 -10.328 3.429 1.00 95.50 70 VAL A C 1
ATOM 532 O O . VAL A 1 70 ? 0.466 -10.474 4.640 1.00 95.50 70 VAL A O 1
ATOM 535 N N . THR A 1 71 ? 0.882 -11.361 2.618 1.00 96.38 71 THR A N 1
ATOM 536 C CA . THR A 1 71 ? 0.917 -12.766 3.066 1.00 96.38 71 THR A CA 1
ATOM 537 C C . THR A 1 71 ? 2.000 -13.012 4.123 1.00 96.38 71 THR A C 1
ATOM 539 O O . THR A 1 71 ? 1.788 -13.778 5.061 1.00 96.38 71 THR A O 1
ATOM 542 N N . LEU A 1 72 ? 3.165 -12.365 4.012 1.00 96.50 72 LEU A N 1
ATOM 543 C CA . LEU A 1 72 ? 4.260 -12.506 4.976 1.00 96.50 72 LEU A CA 1
ATOM 544 C C . LEU A 1 72 ? 3.906 -11.941 6.360 1.00 96.50 72 LEU A C 1
ATOM 546 O O . LEU A 1 72 ? 4.335 -12.506 7.366 1.00 96.50 72 LEU A O 1
ATOM 550 N N . VAL A 1 73 ? 3.162 -10.832 6.409 1.00 96.19 73 VAL A N 1
ATOM 551 C CA . VAL A 1 73 ? 2.836 -10.120 7.656 1.00 96.19 73 VAL A CA 1
ATOM 552 C C . VAL A 1 73 ? 1.543 -10.634 8.293 1.00 96.19 73 VAL A C 1
ATOM 554 O O . VAL A 1 73 ? 1.520 -10.847 9.502 1.00 96.19 73 VAL A O 1
ATOM 557 N N . LEU A 1 74 ? 0.490 -10.870 7.502 1.00 94.31 74 LEU A N 1
ATOM 558 C CA . LEU A 1 74 ? -0.818 -11.334 7.995 1.00 94.31 74 LEU A CA 1
ATOM 559 C C . LEU A 1 74 ? -0.953 -12.866 8.024 1.00 94.31 74 LEU A C 1
ATOM 561 O O . LEU A 1 74 ? -1.799 -13.413 8.729 1.00 94.31 74 LEU A O 1
ATOM 565 N N . GLY A 1 75 ? -0.129 -13.600 7.273 1.00 91.69 75 GLY A N 1
ATOM 566 C CA . GLY A 1 75 ? -0.185 -15.061 7.215 1.00 91.69 75 GLY A CA 1
ATOM 567 C C . GLY A 1 75 ? -1.463 -15.583 6.552 1.00 91.69 75 GLY A C 1
ATOM 568 O O . GLY A 1 75 ? -1.504 -15.751 5.338 1.00 91.69 75 GLY A O 1
ATOM 569 N N . ASN A 1 76 ? -2.475 -15.906 7.364 1.00 86.31 76 ASN A N 1
ATOM 570 C CA . ASN A 1 76 ? -3.808 -16.330 6.903 1.00 86.31 76 ASN A CA 1
ATOM 571 C C . ASN A 1 76 ? -4.931 -15.430 7.454 1.00 86.31 76 ASN A C 1
ATOM 573 O O . ASN A 1 76 ? -6.103 -15.781 7.306 1.00 86.31 76 ASN A O 1
ATOM 577 N N . ASP A 1 77 ? -4.583 -14.333 8.128 1.00 87.00 77 ASP A N 1
ATOM 578 C CA . ASP A 1 77 ? -5.550 -13.368 8.641 1.00 87.00 77 ASP A CA 1
ATOM 579 C C . ASP A 1 77 ? -6.078 -12.495 7.484 1.00 87.00 77 ASP A C 1
ATOM 581 O O . ASP A 1 77 ? -5.397 -12.299 6.473 1.00 87.00 77 ASP A O 1
ATOM 585 N N . ASP A 1 78 ? -7.314 -12.007 7.610 1.00 84.81 78 ASP A N 1
ATOM 586 C CA . ASP A 1 78 ? -7.958 -11.166 6.593 1.00 84.81 78 ASP A CA 1
ATOM 587 C C . ASP A 1 78 ? -7.319 -9.762 6.550 1.00 84.81 78 ASP A C 1
ATOM 589 O O . ASP A 1 78 ? -6.765 -9.287 7.546 1.00 84.81 78 ASP A O 1
ATOM 593 N N . ILE A 1 79 ? -7.405 -9.078 5.404 1.00 87.38 79 ILE A N 1
ATOM 594 C CA . ILE A 1 79 ? -6.920 -7.696 5.273 1.00 87.38 79 ILE A CA 1
ATOM 595 C C . ILE A 1 79 ? -7.786 -6.695 6.053 1.00 87.38 79 ILE A C 1
ATOM 597 O O . ILE A 1 79 ? -7.312 -5.598 6.333 1.00 87.38 79 ILE A O 1
ATOM 601 N N . GLY A 1 80 ? -9.006 -7.067 6.451 1.00 83.50 80 GLY A N 1
ATOM 602 C CA . GLY A 1 80 ? -9.931 -6.207 7.190 1.00 83.50 80 GLY A CA 1
ATOM 603 C C . GLY A 1 80 ? -10.686 -5.229 6.286 1.00 83.50 80 GLY A C 1
ATOM 604 O O . GLY A 1 80 ? -10.297 -4.978 5.147 1.00 83.50 80 GLY A O 1
ATOM 605 N N . LYS A 1 81 ? -11.806 -4.691 6.786 1.00 80.44 81 LYS A N 1
ATOM 606 C CA . LYS A 1 81 ? -12.755 -3.888 5.984 1.00 80.44 81 LYS A CA 1
ATOM 607 C C . LYS A 1 81 ? -13.144 -2.541 6.588 1.00 80.44 81 LYS A C 1
ATOM 609 O O . LYS A 1 81 ? -14.157 -1.976 6.191 1.00 80.44 81 LYS A O 1
ATOM 614 N N . CYS A 1 82 ? -12.369 -2.040 7.550 1.00 80.75 82 CYS A N 1
ATOM 615 C CA . CYS A 1 82 ? -12.624 -0.757 8.220 1.00 80.75 82 CYS A CA 1
ATOM 616 C C . CYS A 1 82 ? -14.040 -0.658 8.778 1.00 80.75 82 CYS A C 1
ATOM 618 O O . CYS A 1 82 ? -14.767 0.298 8.528 1.00 80.75 82 CYS A O 1
ATOM 620 N N . THR A 1 83 ? -14.432 -1.687 9.522 1.00 80.44 83 THR A N 1
ATOM 621 C CA . THR A 1 83 ? -15.656 -1.658 10.322 1.00 80.44 83 THR A CA 1
ATOM 622 C C . THR A 1 83 ? -15.336 -1.119 11.717 1.00 80.44 83 THR A C 1
ATOM 624 O O . THR A 1 83 ? -14.168 -1.000 12.086 1.00 80.44 83 THR A O 1
ATOM 627 N N . ASP A 1 84 ? -16.360 -0.873 12.539 1.00 76.75 84 ASP A N 1
ATOM 628 C CA . ASP A 1 84 ? -16.194 -0.527 13.962 1.00 76.75 84 ASP A CA 1
ATOM 629 C C . ASP A 1 84 ? -15.342 -1.550 14.760 1.00 76.75 84 ASP A C 1
ATOM 631 O O . ASP A 1 84 ? -14.883 -1.244 15.862 1.00 76.75 84 ASP A O 1
ATOM 635 N N . GLU A 1 85 ? -15.153 -2.771 14.235 1.00 80.50 85 GLU A N 1
ATOM 636 C CA . GLU A 1 85 ? -14.444 -3.881 14.887 1.00 80.50 85 GLU A CA 1
ATOM 637 C C . GLU A 1 85 ? -13.145 -4.310 14.161 1.00 80.50 85 GLU A C 1
ATOM 639 O O . GLU A 1 85 ? -12.364 -5.075 14.730 1.00 80.50 85 GLU A O 1
ATOM 644 N N . GLU A 1 86 ? -12.879 -3.827 12.938 1.00 83.94 86 GLU A N 1
ATOM 645 C CA . GLU A 1 86 ? -11.782 -4.298 12.070 1.00 83.94 86 GLU A CA 1
ATOM 646 C C . GLU A 1 86 ? -11.081 -3.137 11.340 1.00 83.94 86 GLU A C 1
ATOM 648 O O . GLU A 1 86 ? -11.673 -2.540 10.447 1.00 83.94 86 GLU A O 1
ATOM 653 N N . GLU A 1 87 ? -9.804 -2.861 11.634 1.00 88.81 87 GLU A N 1
ATOM 654 C CA . GLU A 1 87 ? -8.978 -1.900 10.872 1.00 88.81 87 GLU A CA 1
ATOM 655 C C . GLU A 1 87 ? -8.347 -2.537 9.616 1.00 88.81 87 GLU A C 1
ATOM 657 O O . GLU A 1 87 ? -8.045 -3.734 9.611 1.00 88.81 87 GLU A O 1
ATOM 662 N N . LEU A 1 88 ? -8.025 -1.737 8.588 1.00 90.38 88 LEU A N 1
ATOM 663 C CA . LEU A 1 88 ? -7.238 -2.216 7.438 1.00 90.38 88 LEU A CA 1
ATOM 664 C C . LEU A 1 88 ? -5.836 -2.679 7.883 1.00 90.38 88 LEU A C 1
ATOM 666 O O . LEU A 1 88 ? -5.099 -1.968 8.581 1.00 90.38 88 LEU A O 1
ATOM 670 N N . TYR A 1 89 ? -5.487 -3.898 7.477 1.00 92.38 89 TYR A N 1
ATOM 671 C CA . TYR A 1 89 ? -4.330 -4.696 7.895 1.00 92.38 89 TYR A CA 1
ATOM 672 C C . TYR A 1 89 ? -4.245 -4.957 9.417 1.00 92.38 89 TYR A C 1
ATOM 674 O O . TYR A 1 89 ? -3.195 -5.341 9.941 1.00 92.38 89 TYR A O 1
ATOM 682 N N . GLY A 1 90 ? -5.351 -4.770 10.144 1.00 90.25 90 GLY A N 1
ATOM 683 C CA . GLY A 1 90 ? -5.545 -5.130 11.550 1.00 90.25 90 GLY A CA 1
ATOM 684 C C . GLY A 1 90 ? -4.901 -4.208 12.593 1.00 90.25 90 GLY A C 1
ATOM 685 O O . GLY A 1 90 ? -5.482 -4.031 13.660 1.00 90.25 90 GLY A O 1
ATOM 686 N N . ASN A 1 91 ? -3.713 -3.642 12.343 1.00 91.88 91 ASN A N 1
ATOM 687 C CA . ASN A 1 91 ? -3.061 -2.669 13.237 1.00 91.88 91 ASN A CA 1
ATOM 688 C C . ASN A 1 91 ? -1.899 -1.899 12.567 1.00 91.88 91 ASN A C 1
ATOM 690 O O . ASN A 1 91 ? -1.359 -2.304 11.538 1.00 91.88 91 ASN A O 1
ATOM 694 N N . GLU A 1 92 ? -1.468 -0.812 13.212 1.00 93.69 92 GLU A N 1
ATOM 695 C CA . GLU A 1 92 ? -0.402 0.101 12.760 1.00 93.69 92 GLU A CA 1
ATOM 696 C C . GLU A 1 92 ? 0.965 -0.584 12.530 1.00 93.69 92 GLU A C 1
ATOM 698 O O . GLU A 1 92 ? 1.681 -0.245 11.583 1.00 93.69 92 GLU A O 1
ATOM 703 N N . ASP A 1 93 ? 1.333 -1.577 13.348 1.00 95.81 93 ASP A N 1
ATOM 704 C CA . ASP A 1 93 ? 2.602 -2.304 13.195 1.00 95.81 93 ASP A CA 1
ATOM 705 C C . ASP A 1 93 ? 2.580 -3.226 11.966 1.00 95.81 93 ASP A C 1
ATOM 707 O O . ASP A 1 93 ? 3.591 -3.349 11.267 1.00 95.81 93 ASP A O 1
ATOM 711 N N . ASN A 1 94 ? 1.439 -3.844 11.650 1.00 95.25 94 ASN A N 1
ATOM 712 C CA . ASN A 1 94 ? 1.255 -4.610 10.416 1.00 95.25 94 ASN A CA 1
ATOM 713 C C . ASN A 1 94 ? 1.349 -3.694 9.188 1.00 95.25 94 ASN A C 1
ATOM 715 O O . ASN A 1 94 ? 2.114 -3.987 8.267 1.00 95.25 94 ASN A O 1
ATOM 719 N N . ARG A 1 95 ? 0.649 -2.549 9.204 1.00 94.88 95 ARG A N 1
ATOM 720 C CA . ARG A 1 95 ? 0.682 -1.533 8.131 1.00 94.88 95 ARG A CA 1
ATOM 721 C C . ARG A 1 95 ? 2.112 -1.107 7.791 1.00 94.88 95 ARG A C 1
ATOM 723 O O . ARG A 1 95 ? 2.531 -1.157 6.633 1.00 94.88 95 ARG A O 1
ATOM 730 N N . LYS A 1 96 ? 2.900 -0.774 8.818 1.00 96.00 96 LYS A N 1
ATOM 731 C CA . LYS A 1 96 ? 4.318 -0.405 8.680 1.00 96.00 96 LYS A CA 1
ATOM 732 C C . LYS A 1 96 ? 5.183 -1.546 8.149 1.00 96.00 96 LYS A C 1
ATOM 734 O O . LYS A 1 96 ? 6.070 -1.295 7.335 1.00 96.00 96 LYS A O 1
ATOM 739 N N . GLN A 1 97 ? 4.944 -2.784 8.582 1.00 97.25 97 GLN A N 1
ATOM 740 C CA . GLN A 1 97 ? 5.703 -3.949 8.115 1.00 97.25 97 GLN A CA 1
ATOM 741 C C . GLN A 1 97 ? 5.407 -4.300 6.651 1.00 97.25 97 GLN A C 1
ATOM 743 O O . GLN A 1 97 ? 6.352 -4.574 5.911 1.00 97.25 97 GLN A O 1
ATOM 748 N N . ILE A 1 98 ? 4.143 -4.239 6.215 1.00 95.88 98 ILE A N 1
ATOM 749 C CA . ILE A 1 98 ? 3.746 -4.482 4.816 1.00 95.88 98 ILE A CA 1
ATOM 750 C C . ILE A 1 98 ? 4.388 -3.433 3.904 1.00 95.88 98 ILE A C 1
ATOM 752 O O . ILE A 1 98 ? 5.083 -3.796 2.955 1.00 95.88 98 ILE A O 1
ATOM 756 N N . ASN A 1 99 ? 4.235 -2.145 4.234 1.00 95.19 99 ASN A N 1
ATOM 757 C CA . ASN A 1 99 ? 4.824 -1.046 3.468 1.00 95.19 99 ASN A CA 1
ATOM 758 C C . ASN A 1 99 ? 6.355 -1.165 3.372 1.00 95.19 99 ASN A C 1
ATOM 760 O O . ASN A 1 99 ? 6.931 -1.119 2.285 1.00 95.19 99 ASN A O 1
ATOM 764 N N . LYS A 1 100 ? 7.023 -1.407 4.508 1.00 95.94 100 LYS A N 1
ATOM 765 C CA . LYS A 1 100 ? 8.472 -1.618 4.541 1.00 95.94 100 LYS A CA 1
ATOM 766 C C . LYS A 1 100 ? 8.892 -2.794 3.652 1.00 95.94 100 LYS A C 1
ATOM 768 O O . LYS A 1 100 ? 9.824 -2.651 2.867 1.00 95.94 100 LYS A O 1
ATOM 773 N N . CYS A 1 101 ? 8.212 -3.936 3.768 1.00 97.44 101 CYS A N 1
ATOM 774 C CA . CYS A 1 101 ? 8.484 -5.111 2.944 1.00 97.44 101 CYS A CA 1
ATOM 775 C C . CYS A 1 101 ? 8.346 -4.786 1.452 1.00 97.44 101 CYS A C 1
ATOM 777 O O . CYS A 1 101 ? 9.225 -5.147 0.670 1.00 97.44 101 CYS A O 1
ATOM 779 N N . PHE A 1 102 ? 7.291 -4.063 1.065 1.00 95.25 102 PHE A N 1
ATOM 780 C CA . PHE A 1 102 ? 7.052 -3.676 -0.321 1.00 95.25 102 PHE A CA 1
ATOM 781 C C . PHE A 1 102 ? 8.174 -2.781 -0.864 1.00 95.25 102 PHE A C 1
ATOM 783 O O . PHE A 1 102 ? 8.745 -3.090 -1.907 1.00 95.25 102 PHE A O 1
ATOM 790 N N . ILE A 1 103 ? 8.561 -1.734 -0.127 1.00 92.75 103 ILE A N 1
ATOM 791 C CA . ILE A 1 103 ? 9.657 -0.828 -0.511 1.00 92.75 103 ILE A CA 1
ATOM 792 C C . ILE A 1 103 ? 11.002 -1.570 -0.606 1.00 92.75 103 ILE A C 1
ATOM 794 O O . ILE A 1 103 ? 11.779 -1.306 -1.519 1.00 92.75 103 ILE A O 1
ATOM 798 N N . GLU A 1 104 ? 11.283 -2.514 0.299 1.00 96.06 104 GLU A N 1
ATOM 799 C CA . GLU A 1 104 ? 12.535 -3.291 0.298 1.00 96.06 104 GLU A CA 1
ATOM 800 C C . GLU A 1 104 ? 12.606 -4.370 -0.805 1.00 96.06 104 GLU A C 1
ATOM 802 O O . GLU A 1 104 ? 13.701 -4.856 -1.090 1.00 96.06 104 GLU A O 1
ATOM 807 N N . ASN A 1 105 ? 11.477 -4.766 -1.415 1.00 95.12 105 ASN A N 1
ATOM 808 C CA . ASN A 1 105 ? 11.404 -5.902 -2.353 1.00 95.12 105 ASN A CA 1
ATOM 809 C C . ASN A 1 105 ? 10.767 -5.578 -3.720 1.00 95.12 105 ASN A C 1
ATOM 811 O O . ASN A 1 105 ? 10.691 -6.462 -4.579 1.00 95.12 105 ASN A O 1
ATOM 815 N N . VAL A 1 106 ? 10.296 -4.350 -3.961 1.00 91.88 106 VAL A N 1
ATOM 816 C CA . VAL A 1 106 ? 9.839 -3.937 -5.296 1.00 91.88 106 VAL A CA 1
ATOM 817 C C . VAL A 1 106 ? 11.057 -3.808 -6.228 1.00 91.88 106 VAL A C 1
ATOM 819 O O . VAL A 1 106 ? 12.059 -3.212 -5.828 1.00 91.88 106 VAL A O 1
ATOM 822 N N . PRO A 1 107 ? 11.037 -4.369 -7.454 1.00 90.19 107 PRO A N 1
ATOM 823 C CA . PRO A 1 107 ? 12.181 -4.255 -8.356 1.00 90.19 107 PRO A CA 1
ATOM 824 C C . PRO A 1 107 ? 12.475 -2.797 -8.732 1.00 90.19 107 PRO A C 1
ATOM 826 O O . PRO A 1 107 ? 11.557 -2.031 -9.015 1.00 90.19 107 PRO A O 1
ATOM 829 N N . GLU A 1 108 ? 13.756 -2.428 -8.802 1.00 90.06 108 GLU A N 1
ATOM 830 C CA . GLU A 1 108 ? 14.187 -1.113 -9.307 1.00 90.06 108 GLU A CA 1
ATOM 831 C C . GLU A 1 108 ? 14.085 -1.014 -10.844 1.00 90.06 108 GLU A C 1
ATOM 833 O O . GLU A 1 108 ? 13.996 0.081 -11.392 1.00 90.06 108 GLU A O 1
ATOM 838 N N . ASP A 1 109 ? 14.088 -2.150 -11.553 1.00 93.69 109 ASP A N 1
ATOM 839 C CA . ASP A 1 109 ? 14.132 -2.249 -13.019 1.00 93.69 109 ASP A CA 1
ATOM 840 C C . ASP A 1 109 ? 12.742 -2.436 -13.659 1.00 93.69 109 ASP A C 1
ATOM 842 O O . ASP A 1 109 ? 12.543 -3.281 -14.539 1.00 93.69 109 ASP A O 1
ATOM 846 N N . LEU A 1 110 ? 11.754 -1.668 -13.193 1.00 91.31 110 LEU A N 1
ATOM 847 C CA . LEU A 1 110 ? 10.387 -1.695 -13.726 1.00 91.31 110 LEU A CA 1
ATOM 848 C C . LEU A 1 110 ? 10.345 -1.309 -15.211 1.00 91.31 110 LEU A C 1
ATOM 850 O O . LEU A 1 110 ? 11.114 -0.467 -15.677 1.00 91.31 110 LEU A O 1
ATOM 854 N N . ASN A 1 111 ? 9.437 -1.936 -15.958 1.00 94.38 111 ASN A N 1
ATOM 855 C CA . ASN A 1 111 ? 9.136 -1.511 -17.324 1.00 94.38 111 ASN A CA 1
ATOM 856 C C . ASN A 1 111 ? 8.201 -0.281 -17.335 1.00 94.38 111 ASN A C 1
ATOM 858 O O . ASN A 1 111 ? 7.656 0.094 -16.300 1.00 94.38 111 ASN A O 1
ATOM 862 N N . GLU A 1 112 ? 8.013 0.342 -18.503 1.00 94.19 112 GLU A N 1
ATOM 863 C CA . GLU A 1 112 ? 7.222 1.579 -18.645 1.00 94.19 112 GLU A CA 1
ATOM 864 C C . GLU A 1 112 ? 5.770 1.430 -18.143 1.00 94.19 112 GLU A C 1
ATOM 866 O O . GLU A 1 112 ? 5.265 2.336 -17.481 1.00 94.19 112 GLU A O 1
ATOM 871 N N . ASP A 1 113 ? 5.122 0.282 -18.385 1.00 94.56 113 ASP A N 1
ATOM 872 C CA . ASP A 1 113 ? 3.763 0.011 -17.898 1.00 94.56 113 ASP A CA 1
ATOM 873 C C . ASP A 1 113 ? 3.757 -0.189 -16.370 1.00 94.56 113 ASP A C 1
ATOM 875 O O . ASP A 1 113 ? 2.957 0.420 -15.668 1.00 94.56 113 ASP A O 1
ATOM 879 N N . GLU A 1 114 ? 4.685 -0.988 -15.825 1.00 93.38 114 GLU A N 1
ATOM 880 C CA . GLU A 1 114 ? 4.832 -1.201 -14.372 1.00 93.38 114 GLU A CA 1
ATOM 881 C C . GLU A 1 114 ? 5.141 0.100 -13.613 1.00 93.38 114 GLU A C 1
ATOM 883 O O . GLU A 1 114 ? 4.669 0.282 -12.490 1.00 93.38 114 GLU A O 1
ATOM 888 N N . GLN A 1 115 ? 5.936 0.996 -14.205 1.00 92.44 115 GLN A N 1
ATOM 889 C CA . GLN A 1 115 ? 6.257 2.296 -13.624 1.00 92.44 115 GLN A CA 1
ATOM 890 C C . GLN A 1 115 ? 5.033 3.213 -13.634 1.00 92.44 115 GLN A C 1
ATOM 892 O O . GLN A 1 115 ? 4.647 3.717 -12.580 1.00 92.44 115 GLN A O 1
ATOM 897 N N . LYS A 1 116 ? 4.367 3.353 -14.785 1.00 93.06 116 LYS A N 1
ATOM 898 C CA . LYS A 1 116 ? 3.152 4.161 -14.904 1.00 93.06 116 LYS A CA 1
ATOM 899 C C . LYS A 1 116 ? 2.051 3.678 -13.953 1.00 93.06 116 LYS A C 1
ATOM 901 O O . LYS A 1 116 ? 1.433 4.480 -13.266 1.00 93.06 116 LYS A O 1
ATOM 906 N N . ASN A 1 117 ? 1.837 2.370 -13.847 1.00 92.81 117 ASN A N 1
ATOM 907 C CA . ASN A 1 117 ? 0.848 1.804 -12.932 1.00 92.81 117 ASN A CA 1
ATOM 908 C C . ASN A 1 117 ? 1.155 2.087 -11.447 1.00 92.81 117 ASN A C 1
ATOM 910 O O . ASN A 1 117 ? 0.233 2.139 -10.635 1.00 92.81 117 ASN A O 1
ATOM 914 N N . ARG A 1 118 ? 2.424 2.321 -11.076 1.00 90.50 118 ARG A N 1
ATOM 915 C CA . ARG A 1 118 ? 2.787 2.803 -9.731 1.00 90.50 118 ARG A CA 1
ATOM 916 C C . ARG A 1 118 ? 2.510 4.294 -9.527 1.00 90.50 118 ARG A C 1
ATOM 918 O O . ARG A 1 118 ? 2.175 4.672 -8.410 1.00 90.50 118 ARG A O 1
ATOM 925 N N . GLU A 1 119 ? 2.620 5.113 -10.570 1.00 92.25 119 GLU A N 1
ATOM 926 C CA . GLU A 1 119 ? 2.189 6.521 -10.549 1.00 92.25 119 GLU A CA 1
ATOM 927 C C . GLU A 1 119 ? 0.652 6.607 -10.459 1.00 92.25 119 GLU A C 1
ATOM 929 O O . GLU A 1 119 ? 0.116 7.353 -9.642 1.00 92.25 119 GLU A O 1
ATOM 934 N N . ASP A 1 120 ? -0.073 5.779 -11.221 1.00 94.19 120 ASP A N 1
ATOM 935 C CA . ASP A 1 120 ? -1.537 5.657 -11.141 1.00 94.19 120 ASP A CA 1
ATOM 936 C C . ASP A 1 120 ? -1.979 5.191 -9.727 1.00 94.19 120 ASP A C 1
ATOM 938 O O . ASP A 1 120 ? -2.901 5.770 -9.151 1.00 94.19 120 ASP A O 1
ATOM 942 N N . PHE A 1 121 ? -1.280 4.218 -9.118 1.00 94.88 121 PHE A N 1
ATOM 943 C CA . PHE A 1 121 ? -1.464 3.815 -7.710 1.00 94.88 121 PHE A CA 1
ATOM 944 C C . PHE A 1 121 ? -1.231 4.974 -6.728 1.00 94.88 121 PHE A C 1
ATOM 946 O O . PHE A 1 121 ? -2.071 5.220 -5.865 1.00 94.88 121 PHE A O 1
ATOM 953 N N . ALA A 1 122 ? -0.114 5.697 -6.859 1.00 93.88 122 ALA A N 1
ATOM 954 C CA . ALA A 1 122 ? 0.238 6.809 -5.977 1.00 93.88 122 ALA A CA 1
ATOM 955 C C . ALA A 1 122 ? -0.825 7.918 -5.994 1.00 93.88 122 ALA A C 1
ATOM 957 O O . ALA A 1 122 ? -1.220 8.414 -4.939 1.00 93.88 122 ALA A O 1
ATOM 958 N N . ASN A 1 123 ? -1.327 8.260 -7.182 1.00 95.44 123 ASN A N 1
ATOM 959 C CA . ASN A 1 123 ? -2.395 9.243 -7.349 1.00 95.44 123 ASN A CA 1
ATOM 960 C C . ASN A 1 123 ? -3.729 8.750 -6.766 1.00 95.44 123 ASN A C 1
ATOM 962 O O . ASN A 1 123 ? -4.374 9.492 -6.034 1.00 95.44 123 ASN A O 1
ATOM 966 N N . CYS A 1 124 ? -4.098 7.484 -6.992 1.00 96.44 124 CYS A N 1
ATOM 967 C CA . CYS A 1 124 ? -5.296 6.888 -6.391 1.00 96.44 124 CYS A CA 1
ATOM 968 C C . CYS A 1 124 ? -5.259 6.944 -4.854 1.00 96.44 124 CYS A C 1
ATOM 970 O O . CYS A 1 124 ? -6.232 7.346 -4.222 1.00 96.44 124 CYS A O 1
ATOM 972 N N . VAL A 1 125 ? -4.119 6.603 -4.240 1.00 96.00 125 VAL A N 1
ATOM 973 C CA . VAL A 1 125 ? -3.966 6.675 -2.779 1.00 96.00 125 VAL A CA 1
ATOM 974 C C . VAL A 1 125 ? -4.091 8.119 -2.274 1.00 96.00 125 VAL A C 1
ATOM 976 O O . VAL A 1 125 ? -4.712 8.334 -1.236 1.00 96.00 125 VAL A O 1
ATOM 979 N N . ARG A 1 126 ? -3.575 9.118 -3.006 1.00 95.31 126 ARG A N 1
ATO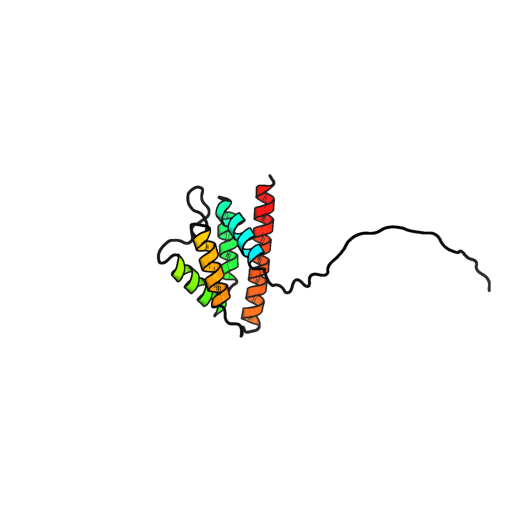M 980 C CA . ARG A 1 126 ? -3.763 10.543 -2.666 1.00 95.31 126 ARG A CA 1
ATOM 981 C C . ARG A 1 126 ? -5.224 10.967 -2.699 1.00 95.31 126 ARG A C 1
ATOM 983 O O . ARG A 1 126 ? -5.670 11.568 -1.728 1.00 95.31 126 ARG A O 1
ATOM 990 N N . ASP A 1 127 ? -5.962 10.606 -3.749 1.00 95.31 127 ASP A N 1
ATOM 991 C CA . ASP A 1 127 ? -7.393 10.919 -3.864 1.00 95.31 127 ASP A CA 1
ATOM 992 C C . ASP A 1 127 ? -8.174 10.362 -2.650 1.00 95.31 127 ASP A C 1
ATOM 994 O O . ASP A 1 127 ? -8.931 11.088 -2.004 1.00 95.31 127 ASP A O 1
ATOM 998 N N . VAL A 1 128 ? -7.907 9.109 -2.252 1.00 95.38 128 VAL A N 1
ATOM 999 C CA . VAL A 1 128 ? -8.510 8.487 -1.052 1.00 95.38 128 VAL A CA 1
ATOM 1000 C C . VAL A 1 128 ? -8.075 9.187 0.251 1.00 95.38 128 VAL A C 1
ATOM 1002 O O . VAL A 1 128 ? -8.858 9.294 1.199 1.00 95.38 128 VAL A O 1
ATOM 1005 N N . GLY A 1 129 ? -6.840 9.690 0.321 1.00 94.50 129 GLY A N 1
ATOM 1006 C CA . GLY A 1 129 ? -6.328 10.459 1.459 1.00 94.50 129 GLY A CA 1
ATOM 1007 C C . GLY A 1 129 ? -6.978 11.837 1.621 1.00 94.50 129 GLY A C 1
ATOM 1008 O O . GLY A 1 129 ? -7.288 12.244 2.748 1.00 94.50 129 GLY A O 1
ATOM 1009 N N . ASP A 1 130 ? -7.230 12.527 0.509 1.00 93.50 130 ASP A N 1
ATOM 1010 C CA . ASP A 1 130 ? -7.944 13.807 0.469 1.00 93.50 130 ASP A CA 1
ATOM 1011 C C . ASP A 1 130 ? -9.415 13.638 0.885 1.00 93.50 130 ASP A C 1
ATOM 1013 O O . ASP A 1 130 ? -9.928 14.433 1.685 1.00 93.50 130 ASP A O 1
ATOM 1017 N N . ASP A 1 131 ? -10.079 12.570 0.428 1.00 92.19 131 ASP A N 1
ATOM 1018 C CA . ASP A 1 131 ? -11.435 12.214 0.859 1.00 92.19 131 ASP A CA 1
ATOM 1019 C C . ASP A 1 131 ? -11.474 11.867 2.361 1.00 92.19 131 ASP A C 1
ATOM 1021 O O . ASP A 1 131 ? -12.268 12.447 3.109 1.00 92.19 131 ASP A O 1
ATOM 1025 N N . CYS A 1 132 ? -10.557 11.021 2.849 1.00 91.12 132 CYS A N 1
ATOM 1026 C CA . CYS A 1 132 ? -10.467 10.662 4.271 1.00 91.12 132 CYS A CA 1
ATOM 1027 C C . CYS A 1 132 ? -10.264 11.892 5.179 1.00 91.12 132 CYS A C 1
ATOM 1029 O O . CYS A 1 132 ? -10.937 12.052 6.204 1.00 91.12 132 CYS A O 1
ATOM 1031 N N . SER A 1 133 ? -9.388 12.814 4.772 1.00 85.50 133 SER A N 1
ATOM 1032 C CA . SER A 1 133 ? -9.139 14.078 5.483 1.00 85.50 133 SER A CA 1
ATOM 1033 C C . SER A 1 133 ? -10.353 15.022 5.460 1.00 85.50 133 SER A C 1
ATOM 1035 O O . SER A 1 133 ? -10.605 15.768 6.416 1.00 85.50 133 SER A O 1
ATOM 1037 N N . SER A 1 134 ? -11.130 14.982 4.374 1.00 80.81 134 SER A N 1
ATOM 1038 C CA . SER A 1 134 ? -12.332 15.797 4.184 1.00 80.81 134 SER A CA 1
ATOM 1039 C C . SER A 1 134 ? -13.515 15.315 5.026 1.00 80.81 134 SER A C 1
ATOM 1041 O O . SER A 1 134 ? -14.269 16.149 5.534 1.00 80.81 134 SER A O 1
ATOM 1043 N N . GLU A 1 135 ? -13.675 14.003 5.216 1.00 72.56 135 GLU A N 1
ATOM 1044 C CA . GLU A 1 135 ? -14.713 13.435 6.088 1.00 72.56 135 GLU A CA 1
ATOM 1045 C C . GLU A 1 135 ? -14.406 13.661 7.579 1.00 72.56 135 GLU A C 1
ATOM 1047 O O . GLU A 1 135 ? -15.303 14.047 8.328 1.00 72.56 135 GLU A O 1
ATOM 1052 N N . GLN A 1 136 ? -13.138 13.568 8.011 1.00 65.06 136 GLN A N 1
ATOM 1053 C CA . GLN A 1 136 ? -12.742 13.906 9.395 1.00 65.06 136 GLN A CA 1
ATOM 1054 C C . GLN A 1 136 ? -12.970 15.383 9.780 1.00 65.06 136 GLN A C 1
ATOM 1056 O O . GLN A 1 136 ? -12.914 15.736 10.960 1.00 65.06 136 GLN A O 1
ATOM 1061 N N . SER A 1 137 ? -13.221 16.259 8.804 1.00 61.47 137 SER A N 1
ATOM 1062 C CA . SER A 1 137 ? -13.436 17.697 9.011 1.00 61.47 137 SER A CA 1
ATOM 1063 C C . SER A 1 137 ? -14.915 18.107 9.166 1.00 61.47 137 SER A C 1
ATOM 1065 O O . SER A 1 137 ? -15.197 19.311 9.186 1.00 61.47 137 SER A O 1
ATOM 1067 N N . ARG A 1 138 ? -15.860 17.154 9.236 1.00 53.41 138 ARG A N 1
ATOM 1068 C CA . ARG A 1 138 ? -17.320 17.396 9.291 1.00 53.41 138 ARG A CA 1
ATOM 1069 C C . ARG A 1 138 ? -17.932 17.265 10.690 1.00 53.41 138 ARG A C 1
ATOM 1071 O O . ARG A 1 138 ? -18.888 18.038 10.939 1.00 53.41 138 ARG A O 1
#